Protein AF-A0A2E4QGX9-F1 (afdb_monomer_lite)

Secondary structure (DSSP, 8-state):
---HHHHHHHT---SGGG--S-HHHHHHHHHHHHHHHTS--SSS-------TTSSHHHHHHHHHHHTTPPP----TTS---HHHHHHHHH--

Foldseek 3Di:
DDDPPCPCVVQQAQAPVSDDDPVVVLVVVVVQVVCVVVPHDPDNDDDDDDDPPNCSVSSVRRHCNVVVHDDQDDDPPRDPDPVVVVVSVPPD

Structure (mmCIF, N/CA/C/O backbone):
data_AF-A0A2E4QGX9-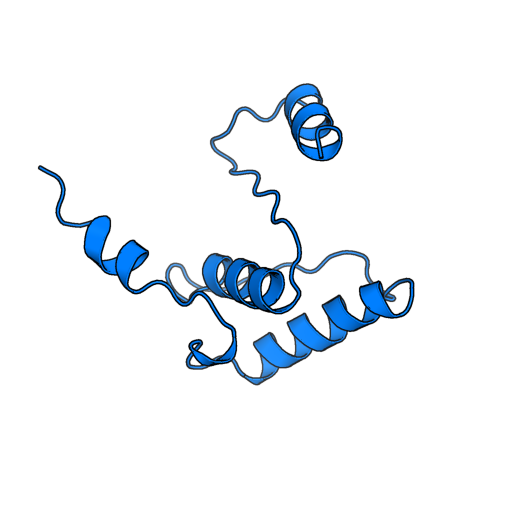F1
#
_entry.id   AF-A0A2E4QGX9-F1
#
loop_
_atom_site.group_PDB
_atom_site.id
_atom_site.type_symbol
_atom_site.label_atom_id
_atom_site.label_alt_id
_atom_site.label_comp_id
_atom_site.label_asym_id
_atom_site.label_entity_id
_atom_site.label_seq_id
_atom_site.pdbx_PDB_ins_code
_atom_site.Cartn_x
_atom_site.Cartn_y
_atom_site.Cartn_z
_atom_site.occupancy
_atom_site.B_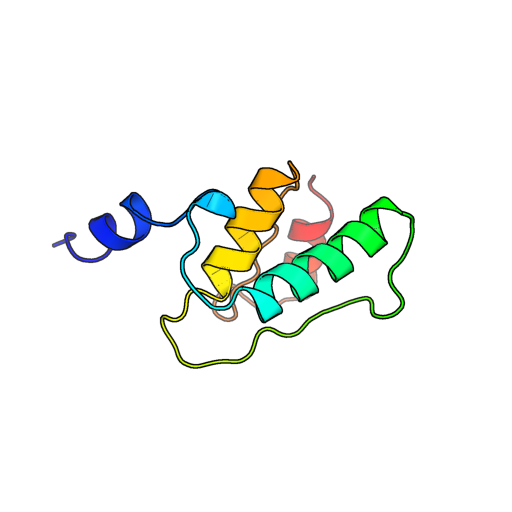iso_or_equiv
_atom_site.auth_seq_id
_atom_site.auth_comp_id
_atom_site.auth_asym_id
_atom_site.auth_atom_id
_atom_site.pdbx_PDB_model_num
ATOM 1 N N . MET A 1 1 ? 5.962 -10.842 -29.405 1.00 44.72 1 MET A N 1
ATOM 2 C CA . MET A 1 1 ? 6.587 -9.820 -28.537 1.00 44.72 1 MET A CA 1
ATOM 3 C C . MET A 1 1 ? 5.816 -9.769 -27.220 1.00 44.72 1 MET A C 1
ATOM 5 O O . MET A 1 1 ? 4.766 -9.153 -27.210 1.00 44.72 1 MET A O 1
ATOM 9 N N . SER A 1 2 ? 6.268 -10.435 -26.150 1.00 50.81 2 SER A N 1
ATOM 10 C CA . SER A 1 2 ? 5.743 -10.235 -24.777 1.00 50.81 2 SER A CA 1
ATOM 11 C C . SER A 1 2 ? 6.560 -11.057 -23.766 1.00 50.81 2 SER A C 1
ATOM 13 O O . SER A 1 2 ? 6.134 -12.122 -23.337 1.00 50.81 2 SER A O 1
ATOM 15 N N . GLY A 1 3 ? 7.777 -10.616 -23.441 1.00 51.53 3 GLY A N 1
ATOM 16 C CA . GLY A 1 3 ? 8.630 -11.292 -22.445 1.00 51.53 3 GLY A CA 1
ATOM 17 C C . GLY A 1 3 ? 9.045 -10.412 -21.263 1.00 51.53 3 GLY A C 1
ATOM 18 O O . GLY A 1 3 ? 9.518 -10.924 -20.260 1.00 51.53 3 GLY A O 1
ATOM 19 N N . ALA A 1 4 ? 8.862 -9.090 -21.356 1.00 53.94 4 ALA A N 1
ATOM 20 C CA . ALA A 1 4 ? 9.369 -8.159 -20.347 1.00 53.94 4 ALA A CA 1
ATOM 21 C C . ALA A 1 4 ? 8.386 -7.905 -19.189 1.00 53.94 4 ALA A C 1
ATOM 23 O O . ALA A 1 4 ? 8.826 -7.593 -18.090 1.00 53.94 4 ALA A O 1
ATOM 24 N N . SER A 1 5 ? 7.075 -8.062 -19.407 1.00 58.31 5 SER A N 1
ATOM 25 C CA . SER A 1 5 ? 6.060 -7.876 -18.358 1.00 58.31 5 SER A CA 1
ATOM 26 C C . SER A 1 5 ? 5.799 -9.133 -17.529 1.00 58.31 5 SER A C 1
ATOM 28 O O . SER A 1 5 ? 5.214 -9.037 -16.459 1.00 58.31 5 SER A O 1
ATOM 30 N N . ASP A 1 6 ? 6.206 -10.310 -18.008 1.00 69.38 6 ASP A N 1
ATOM 31 C CA . ASP A 1 6 ? 5.850 -11.575 -17.361 1.00 69.38 6 ASP A CA 1
ATOM 32 C C . ASP A 1 6 ? 6.689 -11.810 -16.102 1.00 69.38 6 ASP A C 1
ATOM 34 O O . ASP A 1 6 ? 6.152 -12.128 -15.049 1.00 69.38 6 ASP A O 1
ATOM 38 N N . TRP A 1 7 ? 8.004 -11.563 -16.149 1.00 74.38 7 TRP A N 1
ATOM 39 C CA . TRP A 1 7 ? 8.876 -11.892 -15.018 1.00 74.38 7 TRP A CA 1
ATOM 40 C C . TRP A 1 7 ? 8.612 -11.034 -13.773 1.00 74.38 7 TRP A C 1
ATOM 42 O O . TRP A 1 7 ? 8.542 -11.578 -12.669 1.00 74.38 7 TRP A O 1
ATOM 52 N N . THR A 1 8 ? 8.438 -9.717 -13.936 1.00 76.94 8 THR A N 1
ATOM 53 C CA . THR A 1 8 ? 8.215 -8.786 -12.814 1.00 76.94 8 THR A CA 1
ATOM 54 C C . THR A 1 8 ? 6.839 -8.932 -12.187 1.00 76.94 8 THR A C 1
ATOM 56 O O . THR A 1 8 ? 6.713 -8.744 -10.983 1.00 76.94 8 THR A O 1
ATOM 59 N N . GLU A 1 9 ? 5.814 -9.270 -12.974 1.00 81.00 9 GLU A N 1
ATOM 60 C CA . GLU A 1 9 ? 4.485 -9.573 -12.435 1.00 81.00 9 GLU A CA 1
ATOM 61 C C . GLU A 1 9 ? 4.464 -10.948 -11.769 1.00 81.00 9 GLU A C 1
ATOM 63 O O . GLU A 1 9 ? 3.937 -11.090 -10.669 1.00 81.00 9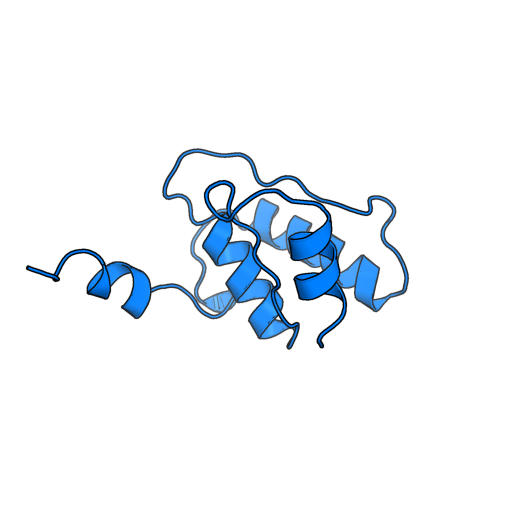 GLU A O 1
ATOM 68 N N . ARG A 1 10 ? 5.105 -11.945 -12.388 1.00 82.19 10 ARG A N 1
ATOM 69 C CA . ARG A 1 10 ? 5.171 -13.317 -11.876 1.00 82.19 10 ARG A CA 1
ATOM 70 C C . ARG A 1 10 ? 5.888 -13.429 -10.536 1.00 82.19 10 ARG A C 1
ATOM 72 O O . ARG A 1 10 ? 5.490 -14.244 -9.713 1.00 82.19 10 ARG A O 1
ATOM 79 N N . HIS A 1 11 ? 6.934 -12.632 -10.327 1.00 82.38 11 HIS A N 1
ATOM 80 C CA . HIS A 1 11 ? 7.697 -12.608 -9.075 1.00 82.38 11 HIS A CA 1
ATOM 81 C C . HIS A 1 11 ? 7.349 -11.400 -8.205 1.00 82.38 11 HIS A C 1
ATOM 83 O O . HIS A 1 11 ? 8.091 -11.081 -7.276 1.00 82.38 11 HIS A O 1
ATOM 89 N N . ARG A 1 12 ? 6.246 -10.699 -8.496 1.00 86.50 12 ARG A N 1
ATOM 90 C CA . ARG A 1 12 ? 5.800 -9.597 -7.650 1.00 86.50 12 ARG A CA 1
ATOM 91 C C . ARG A 1 12 ? 5.434 -10.154 -6.266 1.00 86.50 12 ARG A C 1
ATOM 93 O O . ARG A 1 12 ? 4.585 -11.039 -6.194 1.00 86.50 12 ARG A O 1
ATOM 100 N N . PRO A 1 13 ? 5.989 -9.595 -5.178 1.00 89.56 13 PRO A N 1
ATOM 101 C CA . PRO A 1 13 ? 5.579 -9.939 -3.824 1.00 89.56 13 PRO A CA 1
ATOM 102 C C . PRO A 1 13 ? 4.069 -9.798 -3.624 1.00 89.56 13 PRO A C 1
ATOM 104 O O . PRO A 1 13 ? 3.498 -8.735 -3.893 1.00 89.56 13 PRO A O 1
ATOM 107 N N . THR A 1 14 ? 3.439 -10.859 -3.127 1.00 88.50 14 THR A N 1
ATOM 108 C CA . THR A 1 14 ? 2.002 -10.891 -2.801 1.00 88.50 14 THR A CA 1
ATOM 109 C C . THR A 1 14 ? 1.738 -10.791 -1.303 1.00 88.50 14 THR A C 1
ATOM 111 O O . THR A 1 14 ? 0.596 -10.633 -0.894 1.00 88.50 14 THR A O 1
ATOM 114 N N . SER A 1 15 ? 2.789 -10.888 -0.489 1.00 90.81 15 SER A N 1
ATOM 115 C CA . SER A 1 15 ? 2.733 -10.776 0.966 1.00 90.81 15 SER A CA 1
ATOM 116 C C . SER A 1 15 ? 3.842 -9.857 1.464 1.00 90.81 15 SER A C 1
ATOM 118 O O . SER A 1 15 ? 4.919 -9.779 0.864 1.00 90.81 15 SER A O 1
ATOM 120 N N . GLU A 1 16 ? 3.594 -9.163 2.568 1.00 88.69 16 GLU A N 1
ATOM 121 C CA . GLU A 1 16 ? 4.558 -8.320 3.264 1.00 88.69 16 GLU A CA 1
ATOM 122 C C . GLU A 1 16 ? 5.826 -9.094 3.636 1.00 88.69 16 GLU A C 1
ATOM 124 O O . GLU A 1 16 ? 6.924 -8.547 3.545 1.00 88.69 16 GLU A O 1
ATOM 129 N N . HIS A 1 17 ? 5.697 -10.381 3.971 1.00 88.69 17 HIS A N 1
ATOM 130 C CA . HIS A 1 17 ? 6.830 -11.246 4.307 1.00 88.69 17 HIS A CA 1
ATOM 131 C C . HIS A 1 17 ? 7.810 -11.457 3.145 1.00 88.69 17 HIS A C 1
ATOM 133 O O . HIS A 1 17 ? 8.975 -11.761 3.379 1.00 88.69 17 HIS A O 1
ATOM 139 N N . GLN A 1 18 ? 7.352 -11.291 1.901 1.00 89.69 18 GLN A N 1
ATOM 140 C CA . GLN A 1 18 ? 8.179 -11.405 0.696 1.00 89.69 18 GLN A CA 1
ATOM 141 C C . GLN A 1 18 ? 8.827 -10.067 0.301 1.00 89.69 18 GLN A C 1
ATOM 143 O O . GLN A 1 18 ? 9.569 -10.005 -0.678 1.00 89.69 18 GLN A O 1
ATOM 148 N N . LEU A 1 19 ? 8.526 -8.973 1.013 1.00 89.06 19 LEU A N 1
ATOM 149 C CA . LEU A 1 19 ? 9.110 -7.665 0.735 1.00 89.06 19 LEU A CA 1
ATOM 150 C C . LEU A 1 19 ? 10.493 -7.542 1.378 1.00 89.06 19 LEU A C 1
ATOM 152 O O . LEU A 1 19 ? 10.641 -7.560 2.601 1.00 89.06 19 LEU A O 1
ATOM 156 N N . GLU A 1 20 ? 11.504 -7.271 0.562 1.00 89.00 20 GLU A N 1
ATOM 157 C CA . GLU A 1 20 ? 12.858 -6.976 1.033 1.00 89.00 20 GLU A CA 1
ATOM 158 C C . GLU A 1 20 ? 13.100 -5.457 1.128 1.00 89.00 20 GLU A C 1
ATOM 160 O O . GLU A 1 20 ? 12.746 -4.690 0.231 1.00 89.00 20 GLU A O 1
ATOM 165 N N . GLY A 1 21 ? 13.694 -5.004 2.240 1.00 88.81 21 GLY A N 1
ATOM 166 C CA . GLY A 1 21 ? 14.079 -3.602 2.461 1.00 88.81 21 GLY A CA 1
ATOM 167 C C . GLY A 1 21 ? 12.943 -2.614 2.795 1.00 88.81 21 GLY A C 1
ATOM 168 O O . GLY A 1 21 ? 11.754 -2.896 2.678 1.00 88.81 21 GLY A O 1
ATOM 169 N N . ASN A 1 22 ? 13.303 -1.396 3.216 1.00 88.56 22 ASN A N 1
ATOM 170 C CA . ASN A 1 22 ? 12.363 -0.360 3.688 1.00 88.56 22 ASN A CA 1
ATOM 171 C C . ASN A 1 22 ? 11.547 -0.755 4.940 1.00 88.56 22 ASN A C 1
ATOM 173 O O . ASN A 1 22 ? 10.406 -0.325 5.103 1.00 88.56 22 ASN A O 1
ATOM 177 N N . GLU A 1 23 ? 12.112 -1.563 5.841 1.00 89.81 23 GLU A N 1
ATOM 178 C CA . GLU A 1 23 ? 11.406 -2.119 7.010 1.00 89.81 23 GLU A CA 1
ATOM 179 C C . GLU A 1 23 ? 10.736 -1.052 7.887 1.00 89.81 23 GLU A C 1
ATOM 181 O O . GLU A 1 23 ? 9.592 -1.209 8.311 1.00 89.81 23 GLU A O 1
ATOM 186 N N . ILE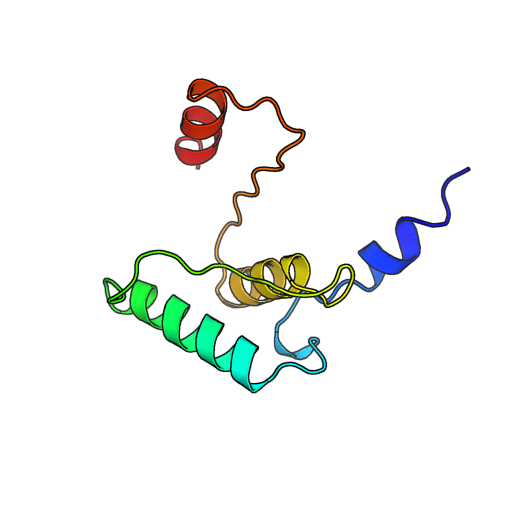 A 1 24 ? 11.418 0.076 8.117 1.00 91.12 24 ILE A N 1
ATOM 187 C CA . ILE A 1 24 ? 10.884 1.199 8.902 1.00 91.12 24 ILE A CA 1
ATOM 188 C C . ILE A 1 24 ? 9.635 1.781 8.230 1.00 91.12 24 ILE A C 1
ATOM 190 O O . ILE A 1 24 ? 8.663 2.122 8.902 1.00 91.12 24 ILE A O 1
ATOM 194 N N . GLN A 1 25 ? 9.653 1.917 6.907 1.00 91.06 25 GLN A N 1
ATOM 195 C CA . GLN A 1 25 ? 8.546 2.447 6.123 1.00 91.06 25 GLN A CA 1
ATOM 196 C C . GLN A 1 25 ? 7.390 1.447 6.082 1.00 91.06 25 GLN A C 1
ATOM 198 O O . GLN A 1 25 ? 6.252 1.862 6.280 1.00 91.06 25 GLN A O 1
ATOM 203 N N . ARG A 1 26 ? 7.667 0.148 5.902 1.00 90.88 26 ARG A N 1
ATOM 204 C CA . ARG A 1 26 ? 6.637 -0.904 5.939 1.00 90.88 26 ARG A CA 1
ATOM 205 C C . ARG A 1 26 ? 5.921 -0.935 7.284 1.00 90.88 26 ARG A C 1
ATOM 207 O O . ARG A 1 26 ? 4.698 -0.863 7.320 1.00 90.88 26 ARG A O 1
ATOM 214 N N . ARG A 1 27 ? 6.677 -0.883 8.383 1.00 91.62 27 ARG A N 1
ATOM 215 C CA . ARG A 1 27 ? 6.116 -0.801 9.736 1.00 91.62 27 ARG A CA 1
ATOM 216 C C . ARG A 1 27 ? 5.232 0.433 9.931 1.00 91.62 27 ARG A C 1
ATOM 218 O O . ARG A 1 27 ? 4.135 0.300 10.451 1.00 91.62 27 ARG A O 1
ATOM 225 N N . LYS A 1 28 ? 5.644 1.611 9.449 1.00 92.00 28 LYS A N 1
ATOM 226 C CA . LYS A 1 28 ? 4.801 2.825 9.499 1.00 92.00 28 LYS A CA 1
ATOM 227 C C . LYS A 1 28 ? 3.509 2.686 8.688 1.00 92.00 28 LYS A C 1
ATOM 229 O O . LYS A 1 28 ? 2.477 3.210 9.098 1.00 92.00 28 LYS A O 1
ATOM 234 N N . ILE A 1 29 ? 3.566 2.020 7.532 1.00 92.44 29 ILE A N 1
ATOM 235 C CA . ILE A 1 29 ? 2.374 1.728 6.722 1.00 92.44 29 ILE A CA 1
ATOM 236 C C . ILE A 1 29 ? 1.448 0.790 7.500 1.00 92.44 29 ILE A C 1
ATOM 238 O O . ILE A 1 29 ? 0.252 1.065 7.567 1.00 92.44 29 ILE A O 1
ATOM 242 N N . ARG A 1 30 ? 1.991 -0.256 8.135 1.00 91.25 30 ARG A N 1
ATOM 243 C CA . ARG A 1 30 ? 1.210 -1.173 8.969 1.00 91.25 30 ARG A CA 1
ATOM 244 C C . ARG A 1 30 ? 0.555 -0.467 10.149 1.00 91.25 30 ARG A C 1
ATOM 246 O O . ARG A 1 30 ? -0.660 -0.515 10.259 1.00 91.25 30 ARG A O 1
ATOM 253 N N . GLU A 1 31 ? 1.325 0.272 10.944 1.00 91.31 31 GLU A N 1
ATOM 254 C CA . GLU A 1 31 ? 0.812 1.047 12.083 1.00 91.31 31 GLU A CA 1
ATOM 255 C C . GLU A 1 31 ? -0.330 1.990 11.656 1.00 91.31 31 GLU A C 1
ATOM 257 O O . GLU A 1 31 ? -1.325 2.153 12.365 1.00 91.31 31 GLU A O 1
ATOM 262 N N . TRP A 1 32 ? -0.217 2.601 10.472 1.00 93.75 32 TRP A N 1
ATOM 263 C CA . TRP A 1 32 ? -1.276 3.439 9.914 1.00 93.75 32 TRP A CA 1
ATOM 264 C C . TRP A 1 32 ? -2.535 2.644 9.527 1.00 93.75 32 TRP A C 1
ATOM 266 O O . TRP A 1 32 ? -3.647 3.098 9.807 1.00 93.75 32 TRP A O 1
ATOM 276 N N . LEU A 1 33 ? -2.375 1.473 8.906 1.00 92.25 33 LEU A N 1
ATOM 277 C CA . LEU A 1 33 ? -3.481 0.585 8.531 1.00 92.25 33 LEU A CA 1
ATOM 278 C C . LEU A 1 33 ? -4.176 -0.025 9.749 1.00 92.25 33 LEU A C 1
ATOM 280 O O . LEU A 1 33 ? -5.403 -0.072 9.790 1.00 92.25 33 LEU A O 1
ATOM 284 N N . ASP A 1 34 ? -3.422 -0.405 10.775 1.00 91.50 34 ASP A N 1
ATOM 285 C CA . ASP A 1 34 ? -3.965 -0.912 12.037 1.00 91.50 34 ASP A CA 1
ATOM 286 C C . ASP A 1 34 ? -4.815 0.159 12.739 1.00 91.50 34 ASP A C 1
ATOM 288 O O . ASP A 1 34 ? -5.808 -0.145 13.402 1.00 91.50 34 ASP A O 1
ATOM 292 N N . GLY A 1 35 ? -4.495 1.441 12.539 1.00 92.44 35 GLY A N 1
ATOM 293 C CA . GLY A 1 35 ? -5.332 2.553 12.990 1.00 92.44 35 GLY A CA 1
ATOM 294 C C . GLY A 1 35 ? -6.737 2.570 12.371 1.00 92.44 35 GLY A C 1
ATOM 295 O O . GLY A 1 35 ? -7.665 3.070 13.005 1.00 92.44 35 GLY A O 1
ATOM 296 N N . TRP A 1 36 ? -6.918 2.020 11.166 1.00 92.88 36 TRP A N 1
ATOM 297 C CA . TRP A 1 36 ? -8.241 1.850 10.550 1.00 92.88 36 TRP A CA 1
ATOM 298 C C . TRP A 1 36 ? -8.992 0.641 11.102 1.00 92.88 36 TRP A C 1
ATOM 300 O O . TRP A 1 36 ? -10.206 0.716 11.259 1.00 92.88 36 TRP A O 1
ATOM 310 N N . VAL A 1 37 ? -8.289 -0.442 11.449 1.00 89.44 37 VAL A N 1
ATOM 311 C CA . VAL A 1 37 ? -8.901 -1.604 12.120 1.00 89.44 37 VAL A CA 1
ATOM 312 C C . VAL A 1 37 ? -9.450 -1.199 13.490 1.00 89.44 37 VAL A C 1
ATOM 314 O O . VAL A 1 37 ? -10.558 -1.577 13.858 1.00 89.44 37 VAL A O 1
ATOM 317 N N . ASN A 1 38 ? -8.709 -0.361 14.217 1.00 87.88 38 ASN A N 1
ATOM 318 C CA . ASN A 1 38 ? -9.085 0.124 15.547 1.00 87.88 38 ASN A CA 1
ATOM 319 C C . ASN A 1 38 ? -10.035 1.340 15.525 1.00 87.88 38 ASN A C 1
ATOM 321 O O . ASN A 1 38 ? -10.280 1.953 16.565 1.00 87.88 38 ASN A O 1
ATOM 325 N N . GLY A 1 39 ? -10.559 1.715 14.353 1.00 88.75 39 GLY A N 1
ATOM 326 C CA . GLY A 1 39 ? -11.522 2.802 14.186 1.00 88.75 39 GLY A CA 1
ATOM 327 C C . GLY A 1 39 ? -11.075 3.837 13.159 1.00 88.75 39 GLY A C 1
ATOM 328 O O . GLY A 1 39 ? -11.499 3.797 12.005 1.00 88.75 39 GLY A O 1
ATOM 329 N N . GLN A 1 40 ? -10.269 4.818 13.570 1.00 88.06 40 GLN A N 1
ATOM 330 C CA . GLN A 1 40 ? -9.806 5.861 12.655 1.00 88.06 40 GLN A CA 1
ATOM 331 C C . GLN A 1 40 ? -8.404 6.377 13.009 1.00 88.06 40 GLN A C 1
ATOM 333 O O . GLN A 1 40 ? -8.198 6.897 14.109 1.00 88.06 40 GLN A O 1
ATOM 338 N N . PRO A 1 41 ? -7.444 6.345 12.065 1.00 90.25 41 PRO A N 1
ATOM 339 C CA . PRO A 1 41 ? -6.130 6.923 12.295 1.00 90.25 41 PRO A CA 1
ATOM 340 C C . PRO A 1 41 ? -6.183 8.454 12.294 1.00 90.25 41 PRO A C 1
ATOM 342 O O . PRO A 1 41 ? -6.973 9.087 11.588 1.00 90.25 41 PRO A O 1
ATOM 345 N N . LYS A 1 42 ? -5.240 9.077 13.013 1.00 89.00 42 LYS A N 1
ATOM 346 C CA . LYS A 1 42 ? -5.081 10.544 13.087 1.00 89.00 42 LYS A CA 1
ATOM 347 C C . LYS A 1 42 ? -4.907 11.211 11.712 1.00 89.00 42 LYS A C 1
ATOM 349 O O . LYS A 1 42 ? -5.243 12.382 11.537 1.00 89.00 42 LYS A O 1
ATOM 354 N N . LYS A 1 43 ? -4.347 10.492 10.737 1.00 92.25 43 LYS A N 1
ATOM 355 C CA . LYS A 1 43 ? -4.200 10.925 9.340 1.00 92.25 43 LYS A CA 1
ATOM 356 C C . LYS A 1 43 ? -4.955 9.942 8.455 1.00 92.25 43 LYS A C 1
ATOM 358 O O . LYS A 1 43 ? -4.692 8.753 8.530 1.00 92.25 43 LYS A O 1
ATOM 363 N N . LYS A 1 44 ? -5.859 10.426 7.599 1.00 91.44 44 LYS A N 1
ATOM 364 C CA . LYS A 1 44 ? -6.715 9.570 6.751 1.00 91.44 44 LYS A CA 1
ATOM 365 C C . LYS A 1 44 ? -6.050 9.097 5.455 1.00 91.44 44 LYS A C 1
ATOM 367 O O . LYS A 1 44 ? -6.664 8.374 4.686 1.00 91.44 44 LYS A O 1
ATOM 372 N N . GLY A 1 45 ? -4.819 9.516 5.190 1.00 91.56 45 GLY A N 1
ATOM 373 C CA . GLY A 1 45 ? -4.100 9.135 3.984 1.00 91.56 45 GLY A CA 1
ATOM 374 C C . GLY A 1 45 ? -2.601 9.183 4.206 1.00 91.56 45 GLY A C 1
ATOM 375 O O . GLY A 1 45 ? -2.110 9.962 5.029 1.00 91.56 45 GLY A O 1
ATOM 376 N N . ILE A 1 46 ? -1.899 8.353 3.446 1.00 92.38 46 ILE A N 1
ATOM 377 C CA . ILE A 1 46 ? -0.443 8.337 3.352 1.00 92.38 46 ILE A CA 1
ATOM 378 C C . ILE A 1 46 ? -0.036 8.574 1.901 1.00 92.38 46 ILE A C 1
ATOM 380 O O . ILE A 1 46 ? -0.758 8.213 0.974 1.00 92.38 46 ILE A O 1
ATOM 384 N N . LEU A 1 47 ?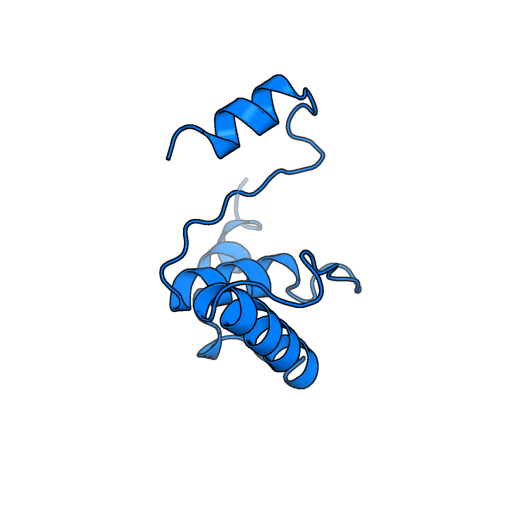 1.132 9.183 1.709 1.00 92.69 47 LEU A N 1
ATOM 385 C CA . LEU A 1 47 ? 1.734 9.382 0.397 1.00 92.69 47 LEU A CA 1
ATOM 386 C C . LEU A 1 47 ? 3.054 8.615 0.346 1.00 92.69 47 LEU A C 1
ATOM 388 O O . LEU A 1 47 ? 3.963 8.883 1.131 1.00 92.69 47 LEU A O 1
ATOM 392 N N . LEU A 1 48 ? 3.160 7.674 -0.588 1.00 91.38 48 LEU A N 1
ATOM 393 C CA . LEU A 1 48 ? 4.380 6.906 -0.815 1.00 91.38 48 LEU A CA 1
ATOM 394 C C . LEU A 1 48 ? 5.247 7.630 -1.852 1.00 91.38 48 LEU A C 1
ATOM 396 O O . LEU A 1 48 ? 4.904 7.670 -3.033 1.00 91.38 48 LEU A O 1
ATOM 400 N N . VAL A 1 49 ? 6.380 8.187 -1.418 1.00 92.31 49 VAL A N 1
ATOM 401 C CA . VAL A 1 49 ? 7.328 8.915 -2.281 1.00 92.31 49 VAL A CA 1
ATOM 402 C C . VAL A 1 49 ? 8.655 8.171 -2.340 1.00 92.31 49 VAL A C 1
ATOM 404 O O . VAL A 1 49 ? 9.154 7.690 -1.327 1.00 92.31 49 VAL A O 1
ATOM 407 N N . GLY A 1 50 ? 9.234 8.080 -3.535 1.00 90.81 50 GLY A N 1
ATOM 408 C CA . GLY A 1 50 ? 10.546 7.478 -3.743 1.00 90.81 50 GLY A CA 1
ATOM 409 C C . GLY A 1 50 ? 10.823 7.179 -5.217 1.00 90.81 50 GLY A C 1
ATOM 410 O O . GLY A 1 50 ? 9.899 7.281 -6.037 1.00 90.81 50 GLY A O 1
ATOM 411 N N . PRO A 1 51 ? 12.055 6.768 -5.561 1.00 92.00 51 PRO A N 1
ATOM 412 C CA . PRO A 1 51 ? 12.466 6.475 -6.935 1.00 92.00 51 PRO A CA 1
ATOM 413 C C . PRO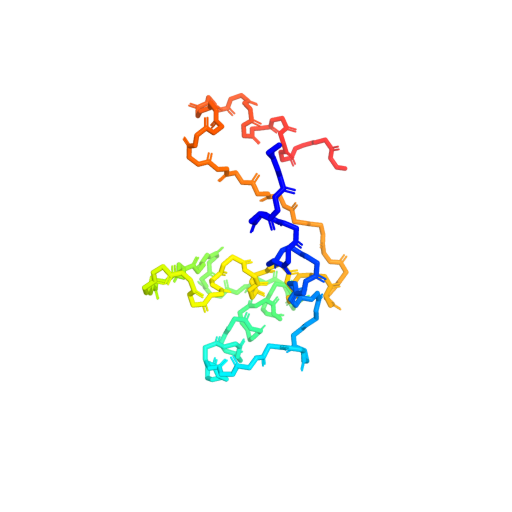 A 1 51 ? 11.551 5.454 -7.638 1.00 92.00 51 PRO A C 1
ATOM 415 O O . PRO A 1 51 ? 10.867 4.666 -6.971 1.00 92.00 51 PRO A O 1
ATOM 418 N N . PRO A 1 52 ? 11.473 5.451 -8.979 1.00 88.94 52 PRO A N 1
ATOM 419 C CA . PRO A 1 52 ? 10.763 4.399 -9.708 1.00 88.94 52 PRO A CA 1
ATOM 420 C C . PRO A 1 52 ? 11.373 3.019 -9.400 1.00 88.94 52 PRO A C 1
ATOM 422 O O . PRO A 1 52 ? 12.562 2.910 -9.124 1.00 88.94 52 PRO A O 1
ATOM 425 N N . GLY A 1 53 ? 10.554 1.964 -9.401 1.00 85.19 53 GLY A N 1
ATOM 426 C CA . GLY A 1 53 ? 11.027 0.584 -9.209 1.00 85.19 53 GLY A CA 1
ATOM 427 C C . GLY A 1 53 ? 11.259 0.120 -7.762 1.00 85.19 53 GLY A C 1
ATOM 428 O O . GLY A 1 53 ? 11.429 -1.070 -7.551 1.00 85.19 53 GLY A O 1
ATOM 429 N N . VAL A 1 54 ? 11.175 0.988 -6.744 1.00 88.56 54 VAL A N 1
ATOM 430 C CA . VAL A 1 54 ? 11.430 0.604 -5.328 1.00 88.56 54 VAL A CA 1
ATOM 431 C C . VAL A 1 54 ? 10.265 -0.120 -4.625 1.00 88.56 54 VAL A C 1
ATOM 433 O O . VAL A 1 54 ? 10.234 -0.211 -3.403 1.00 88.56 54 VAL A O 1
ATOM 436 N N . GLY A 1 55 ? 9.256 -0.576 -5.372 1.00 88.69 55 GLY A N 1
ATOM 437 C CA . GLY A 1 55 ? 8.156 -1.372 -4.813 1.00 88.69 55 GLY A CA 1
ATOM 438 C C . GLY A 1 55 ? 7.036 -0.594 -4.108 1.00 88.69 55 GLY A C 1
ATOM 439 O O . GLY A 1 55 ? 6.271 -1.197 -3.371 1.00 88.69 55 GLY A O 1
ATOM 440 N N . LYS A 1 56 ? 6.876 0.719 -4.338 1.00 93.50 56 LYS A N 1
ATOM 441 C CA . LYS A 1 56 ? 5.814 1.541 -3.702 1.00 93.50 56 LYS A CA 1
ATOM 442 C C . LYS A 1 56 ? 4.390 1.016 -3.939 1.00 93.50 56 LYS A C 1
ATOM 444 O O . LYS A 1 56 ? 3.594 0.942 -3.012 1.00 93.50 56 LYS A O 1
ATOM 449 N N . THR A 1 57 ? 4.067 0.650 -5.178 1.00 90.94 57 THR A N 1
ATOM 450 C CA . THR A 1 57 ? 2.760 0.057 -5.511 1.00 90.94 57 THR A CA 1
ATOM 451 C C . THR A 1 57 ? 2.652 -1.359 -4.949 1.00 90.94 57 THR A C 1
ATOM 453 O O . THR A 1 57 ? 1.626 -1.734 -4.390 1.00 90.94 57 THR A O 1
ATOM 456 N N . THR A 1 58 ? 3.740 -2.127 -5.041 1.00 92.94 58 THR A N 1
ATOM 457 C CA . THR A 1 58 ? 3.824 -3.499 -4.537 1.00 92.94 58 THR A CA 1
ATOM 458 C C . THR A 1 58 ? 3.573 -3.577 -3.034 1.00 92.94 58 THR A C 1
ATOM 460 O O . THR A 1 58 ? 2.756 -4.387 -2.616 1.00 92.94 58 THR A O 1
ATOM 463 N N . VAL A 1 59 ? 4.203 -2.719 -2.221 1.00 92.94 59 VAL A N 1
ATOM 464 C CA . VAL A 1 59 ? 4.031 -2.741 -0.759 1.00 92.94 59 VAL A CA 1
ATOM 465 C C . VAL A 1 59 ? 2.584 -2.480 -0.358 1.00 92.94 59 VAL A C 1
ATOM 467 O O . VAL A 1 59 ? 2.065 -3.190 0.493 1.00 92.94 59 VAL A O 1
ATOM 470 N N . ALA A 1 60 ? 1.906 -1.527 -1.008 1.00 91.50 60 ALA A N 1
ATOM 471 C CA . ALA A 1 60 ? 0.503 -1.235 -0.725 1.00 91.50 60 ALA A CA 1
ATOM 472 C C . ALA A 1 60 ? -0.403 -2.440 -1.031 1.00 91.50 60 ALA A C 1
ATOM 474 O O . ALA A 1 60 ? -1.284 -2.762 -0.238 1.00 91.50 60 ALA A O 1
ATOM 475 N N . ARG A 1 61 ? -0.160 -3.128 -2.155 1.00 92.00 61 ARG A N 1
ATOM 476 C CA . ARG A 1 61 ? -0.930 -4.310 -2.569 1.00 92.00 61 ARG A CA 1
ATOM 477 C C . ARG A 1 61 ? -0.667 -5.522 -1.675 1.00 92.00 61 ARG A C 1
ATOM 479 O O . ARG A 1 61 ? -1.624 -6.127 -1.210 1.00 92.00 61 ARG A O 1
ATOM 486 N N . ALA A 1 62 ? 0.599 -5.836 -1.410 1.00 93.44 62 ALA A N 1
ATOM 487 C CA . ALA A 1 62 ? 0.999 -6.987 -0.602 1.00 93.44 62 ALA A CA 1
ATOM 488 C C . ALA A 1 62 ? 0.458 -6.894 0.833 1.00 93.44 62 ALA A C 1
ATOM 490 O O . ALA A 1 62 ? -0.147 -7.829 1.345 1.00 93.44 62 ALA A O 1
ATOM 491 N N . ILE A 1 63 ? 0.591 -5.719 1.452 1.00 92.19 63 ILE A N 1
ATOM 492 C CA . ILE A 1 63 ? 0.077 -5.471 2.799 1.00 92.19 63 ILE A CA 1
ATOM 493 C C . ILE A 1 63 ? -1.457 -5.560 2.848 1.00 92.19 63 ILE A C 1
ATOM 495 O O . ILE A 1 63 ? -1.999 -6.149 3.783 1.00 92.19 63 ILE A O 1
ATOM 499 N N . ALA A 1 64 ? -2.160 -4.978 1.870 1.00 91.56 64 ALA A N 1
ATOM 500 C CA . ALA A 1 64 ? -3.619 -5.053 1.806 1.00 91.56 64 ALA A CA 1
ATOM 501 C C . ALA A 1 64 ? -4.104 -6.498 1.623 1.00 91.56 64 ALA A C 1
ATOM 503 O O . ALA A 1 64 ? -5.068 -6.904 2.267 1.00 91.56 64 ALA A O 1
ATOM 504 N N . GLN A 1 65 ? -3.404 -7.282 0.799 1.00 92.25 65 GLN A N 1
ATOM 505 C CA . GLN A 1 65 ? -3.688 -8.699 0.598 1.00 92.25 65 GLN A CA 1
ATOM 506 C C . GLN A 1 65 ? -3.525 -9.503 1.894 1.00 92.25 65 GLN A C 1
ATOM 508 O O . GLN A 1 65 ? -4.427 -10.266 2.234 1.00 92.25 65 GLN A O 1
ATOM 513 N N . ASP A 1 66 ? -2.448 -9.285 2.655 1.00 92.62 66 ASP A N 1
ATOM 514 C CA . ASP A 1 66 ? -2.255 -9.943 3.958 1.00 92.62 66 ASP A CA 1
ATOM 515 C C . ASP A 1 66 ? -3.359 -9.593 4.971 1.00 92.62 66 ASP A C 1
ATOM 517 O O . ASP A 1 66 ? -3.702 -10.404 5.827 1.00 92.62 66 ASP A O 1
ATOM 521 N N . MET A 1 67 ? -3.941 -8.393 4.875 1.00 90.94 67 MET A N 1
ATOM 522 C CA . MET A 1 67 ? -5.071 -7.971 5.714 1.00 90.94 67 MET A CA 1
ATOM 523 C C . MET A 1 67 ? -6.435 -8.450 5.193 1.00 90.94 67 MET A C 1
ATOM 525 O O . MET A 1 67 ? -7.454 -8.188 5.832 1.00 90.94 67 MET A O 1
ATOM 529 N N . GLY A 1 68 ? -6.483 -9.100 4.027 1.00 92.31 68 GLY A N 1
ATOM 530 C CA . GLY A 1 68 ? -7.731 -9.491 3.368 1.00 92.31 68 GLY A CA 1
ATOM 531 C C . GLY A 1 68 ? -8.550 -8.309 2.835 1.00 92.31 68 GLY A C 1
ATOM 532 O O . GLY A 1 68 ? -9.771 -8.402 2.734 1.00 92.31 68 GLY A O 1
ATOM 533 N N . TRP A 1 69 ? -7.912 -7.176 2.535 1.00 91.94 69 TRP A N 1
ATOM 534 C CA . TRP A 1 69 ? -8.584 -5.970 2.048 1.00 91.94 69 TRP A CA 1
ATOM 535 C C . TRP A 1 69 ? -8.626 -5.919 0.520 1.00 91.94 69 TRP A C 1
ATOM 537 O O . TRP A 1 69 ? -7.642 -6.205 -0.164 1.00 91.94 69 TRP A O 1
ATOM 547 N N . THR A 1 70 ? -9.750 -5.457 -0.026 1.00 90.00 70 THR A N 1
ATOM 548 C CA . THR A 1 70 ? -9.893 -5.212 -1.465 1.00 90.00 70 THR A CA 1
ATOM 549 C C . THR A 1 70 ? -9.192 -3.914 -1.862 1.00 90.00 70 THR A C 1
ATOM 551 O O . THR A 1 70 ? -9.491 -2.841 -1.336 1.00 90.00 70 THR A O 1
ATOM 554 N N . VAL A 1 71 ? -8.270 -3.995 -2.826 1.00 88.56 71 VAL A N 1
ATOM 555 C CA . VAL A 1 71 ? -7.534 -2.832 -3.343 1.00 88.56 71 VAL A CA 1
ATOM 556 C C . VAL A 1 71 ? -8.277 -2.214 -4.522 1.00 88.56 71 VAL A C 1
ATOM 558 O O . VAL A 1 71 ? -8.451 -2.854 -5.558 1.00 88.56 71 VAL A O 1
ATOM 561 N N . ILE A 1 72 ? -8.633 -0.937 -4.390 1.00 87.50 72 ILE A N 1
ATOM 562 C CA . ILE A 1 72 ? -9.127 -0.108 -5.493 1.00 87.50 72 ILE A CA 1
ATOM 563 C C . ILE A 1 72 ? -7.963 0.770 -5.966 1.00 87.50 72 ILE A C 1
ATOM 565 O O . ILE A 1 72 ? -7.586 1.730 -5.294 1.00 87.50 72 ILE A O 1
ATOM 569 N N . GLU A 1 73 ? -7.365 0.425 -7.107 1.00 85.69 73 GLU A N 1
ATOM 570 C CA . GLU A 1 73 ? -6.309 1.225 -7.737 1.00 85.69 73 GLU A CA 1
ATOM 571 C C . GLU A 1 73 ? -6.911 2.148 -8.798 1.00 85.69 73 GLU A C 1
ATOM 573 O O . GLU A 1 73 ? -7.705 1.722 -9.631 1.00 85.69 73 GLU A O 1
ATOM 578 N N . LEU A 1 74 ? -6.515 3.419 -8.766 1.00 81.81 74 LEU A N 1
ATOM 579 C CA . LEU A 1 74 ? -6.876 4.412 -9.771 1.00 81.81 74 LEU A CA 1
ATOM 580 C C . LEU A 1 74 ? -5.581 4.921 -10.401 1.00 81.81 74 LEU A C 1
ATOM 582 O O . LEU A 1 74 ? -4.808 5.626 -9.743 1.00 81.81 74 LEU A O 1
ATOM 586 N N . ASN A 1 75 ? -5.317 4.556 -11.656 1.00 78.81 75 ASN A N 1
ATOM 587 C CA . ASN A 1 75 ? -4.148 5.056 -12.368 1.00 78.81 75 ASN A CA 1
ATOM 588 C C . ASN A 1 75 ? -4.424 6.454 -12.946 1.00 78.81 75 ASN A C 1
ATOM 590 O O . ASN A 1 75 ? -5.556 6.812 -13.255 1.00 78.81 75 ASN A O 1
ATOM 594 N N . ALA A 1 76 ? -3.383 7.268 -13.129 1.00 65.19 76 ALA A N 1
ATOM 595 C CA . ALA A 1 76 ? -3.525 8.589 -13.742 1.00 65.19 76 ALA A CA 1
ATOM 596 C C . ALA A 1 76 ? -3.930 8.536 -15.228 1.00 65.19 76 ALA A C 1
ATOM 598 O O . ALA A 1 76 ? -4.479 9.517 -15.727 1.00 65.19 76 ALA A O 1
ATOM 599 N N . SER A 1 77 ? -3.644 7.424 -15.910 1.00 66.88 77 SER A N 1
ATOM 600 C CA . SER A 1 77 ? -4.034 7.177 -17.305 1.00 66.88 77 SER A CA 1
ATOM 601 C C . SER A 1 77 ? -5.473 6.669 -17.457 1.00 66.88 77 SER A C 1
ATOM 603 O O . SER A 1 77 ? -6.059 6.838 -18.525 1.00 66.88 77 SER A O 1
ATOM 605 N N . ASP A 1 78 ? -6.076 6.147 -16.384 1.00 62.09 78 ASP A N 1
ATOM 606 C CA . ASP A 1 78 ? -7.492 5.797 -16.359 1.00 62.09 78 ASP A CA 1
ATOM 607 C C . ASP A 1 78 ? -8.303 7.088 -16.210 1.00 62.09 78 ASP A C 1
ATOM 609 O O . ASP A 1 78 ? -8.184 7.826 -15.231 1.00 62.09 78 ASP A O 1
ATOM 613 N N . THR A 1 79 ? -9.089 7.402 -17.236 1.00 48.91 79 THR A N 1
ATOM 614 C CA . THR A 1 79 ? -9.914 8.611 -17.395 1.00 48.91 79 THR A CA 1
ATOM 615 C C . THR A 1 79 ? -10.416 9.206 -16.068 1.00 48.91 79 THR A C 1
ATOM 617 O O . THR A 1 79 ? -11.352 8.703 -15.446 1.00 48.91 79 THR A O 1
ATOM 620 N N . ARG A 1 80 ? -9.807 10.324 -15.647 1.00 53.94 80 ARG A N 1
ATOM 621 C CA . ARG A 1 80 ? -10.142 11.085 -14.429 1.00 53.94 80 ARG A CA 1
ATOM 622 C C . ARG A 1 80 ? -11.480 11.822 -14.560 1.00 53.94 80 ARG A C 1
ATOM 624 O O . ARG A 1 80 ? -11.511 13.049 -14.614 1.00 53.94 80 ARG A O 1
ATOM 631 N N . ASN A 1 81 ? -12.600 11.108 -14.596 1.00 58.66 81 ASN A N 1
ATOM 632 C CA . ASN A 1 81 ? -13.903 11.720 -14.344 1.00 58.66 81 ASN A CA 1
ATOM 633 C C . ASN A 1 81 ? -14.391 11.323 -12.938 1.00 58.66 81 ASN A C 1
ATOM 635 O O . ASN A 1 81 ? -14.232 10.189 -12.490 1.00 58.66 81 ASN A O 1
ATOM 639 N N . ALA A 1 82 ? -14.970 12.278 -12.200 1.00 60.34 82 ALA A N 1
ATOM 640 C CA . ALA A 1 82 ? -15.482 12.050 -10.841 1.00 60.34 82 ALA A CA 1
ATOM 641 C C . ALA A 1 82 ? -16.539 10.925 -10.788 1.00 60.34 82 ALA A C 1
ATOM 643 O O . ALA A 1 82 ? -16.797 10.338 -9.738 1.00 60.34 82 ALA A O 1
ATOM 644 N N . VAL A 1 83 ? -17.135 10.613 -11.941 1.00 60.34 83 VAL A N 1
ATOM 645 C CA . VAL A 1 83 ? -18.100 9.533 -12.141 1.00 60.34 83 VAL A CA 1
ATOM 646 C C . VAL A 1 83 ? -17.431 8.154 -12.074 1.00 60.34 83 VAL A C 1
ATOM 648 O O . VAL A 1 83 ? -17.960 7.275 -11.400 1.00 60.34 83 VAL A O 1
ATOM 651 N N . ALA A 1 84 ? -16.261 7.964 -12.689 1.00 60.25 84 ALA A N 1
ATOM 652 C CA . ALA A 1 84 ? -15.502 6.713 -12.668 1.00 60.25 84 ALA A CA 1
ATOM 653 C C . ALA A 1 84 ? -14.985 6.410 -11.262 1.00 60.25 84 ALA A C 1
ATOM 655 O O . ALA A 1 84 ? -15.104 5.278 -10.803 1.00 60.25 84 ALA A O 1
ATOM 656 N N . ILE A 1 85 ? -14.519 7.438 -10.543 1.00 63.00 85 ILE A N 1
ATOM 657 C CA . ILE A 1 85 ? -14.093 7.309 -9.142 1.00 63.00 85 ILE A CA 1
ATOM 658 C C . ILE A 1 85 ? -15.271 6.870 -8.265 1.00 63.00 85 ILE A C 1
ATOM 660 O O . ILE A 1 85 ? -15.151 5.912 -7.504 1.00 63.00 85 ILE A O 1
ATOM 664 N N . ARG A 1 86 ? -16.436 7.524 -8.399 1.00 62.84 86 ARG A N 1
ATOM 665 C CA . ARG A 1 86 ? -17.647 7.135 -7.657 1.00 62.84 86 ARG A CA 1
ATOM 666 C C . ARG A 1 86 ? -18.079 5.711 -7.978 1.00 62.84 86 ARG A C 1
ATOM 668 O O . ARG A 1 86 ? -18.422 4.979 -7.058 1.00 62.84 86 ARG A O 1
ATOM 675 N N . LYS A 1 87 ? -18.049 5.317 -9.252 1.00 62.62 87 LYS A N 1
ATOM 676 C CA . LYS A 1 87 ? -18.446 3.974 -9.685 1.00 62.62 87 LYS A CA 1
ATOM 677 C C . LYS A 1 87 ? -17.508 2.899 -9.128 1.00 62.62 87 LYS A C 1
ATOM 679 O O . LYS A 1 87 ? -17.995 1.911 -8.596 1.00 62.62 87 LYS A O 1
ATOM 684 N N . ALA A 1 88 ? -16.194 3.128 -9.170 1.00 63.59 88 ALA A N 1
ATOM 685 C CA . ALA A 1 88 ? -15.205 2.211 -8.602 1.00 63.59 88 ALA A CA 1
ATOM 686 C C . ALA A 1 88 ? -15.341 2.064 -7.076 1.00 63.59 88 ALA A C 1
ATOM 688 O O . ALA A 1 88 ? -15.132 0.982 -6.546 1.00 63.59 88 ALA A O 1
ATOM 689 N N . ALA A 1 89 ? -15.725 3.134 -6.372 1.00 61.66 89 ALA A N 1
ATOM 690 C CA . ALA A 1 89 ? -15.846 3.131 -4.915 1.00 61.66 89 ALA A CA 1
ATOM 691 C C . ALA A 1 89 ? -17.174 2.566 -4.371 1.00 61.66 89 ALA A C 1
ATOM 693 O O . ALA A 1 89 ? -17.263 2.316 -3.174 1.00 61.66 89 ALA A O 1
ATOM 694 N N . THR A 1 90 ? -18.214 2.410 -5.201 1.00 62.34 90 THR A N 1
ATOM 695 C CA . THR A 1 90 ? -19.576 2.046 -4.743 1.00 62.34 90 THR A CA 1
ATOM 696 C C . THR A 1 90 ? -20.093 0.701 -5.254 1.00 62.34 90 THR A C 1
ATOM 698 O O . THR A 1 90 ? -21.200 0.322 -4.890 1.00 62.34 90 THR A O 1
ATOM 701 N N . GLN A 1 91 ? -19.332 -0.026 -6.081 1.00 52.50 91 GLN A N 1
ATOM 702 C CA . GLN A 1 91 ? -19.737 -1.332 -6.631 1.00 52.50 91 GLN A CA 1
ATOM 703 C C . GLN A 1 91 ? -19.100 -2.550 -5.929 1.00 52.50 91 GLN A C 1
ATOM 705 O O . GLN A 1 91 ? -18.975 -3.600 -6.556 1.00 52.50 91 GLN A O 1
ATOM 710 N N . SER A 1 92 ? -18.714 -2.424 -4.656 1.00 41.84 92 SER A N 1
ATOM 711 C CA . SER A 1 92 ? -18.209 -3.540 -3.836 1.00 41.84 92 SER A CA 1
ATOM 712 C C . SER A 1 92 ? -19.288 -4.117 -2.931 1.00 41.84 92 SER A C 1
ATOM 714 O O . SER A 1 92 ? -20.047 -3.304 -2.357 1.00 41.84 92 SER A O 1
#

pLDDT: mean 81.63, std 14.43, range [41.84, 93.75]

Radius of gyration: 15.1 Å; chains: 1; bounding box: 34×25×44 Å

Sequence (92 aa):
MSGASDWTERHRPTSEHQLEGNEIQRRKIREWLDGWVNGQPKKKGILLVGPPGVGKTTVARAIAQDMGWTVIELNASDTRNAVAIRKAATQS